Protein AF-A0A914F8R5-F1 (afdb_monomer_lite)

Secondary structure (DSSP, 8-state):
--TT----TT--------BPTT-S---TTEEEEE-TTT--EEEEETTS-B--EEEEE--S-SSS---PPTT-EEEGGGTEEEEE--TT--BSSHHHHHHHHHHTT-EE----SHHHHHHHHHT-

Radius of gyration: 14.44 Å; chains: 1; bounding box: 35×32×39 Å

Structure (mmCIF, N/CA/C/O backbone):
data_AF-A0A914F8R5-F1
#
_entry.id   AF-A0A914F8R5-F1
#
loop_
_atom_site.group_PDB
_atom_site.id
_atom_site.type_symbol
_atom_site.label_atom_id
_atom_site.label_alt_id
_atom_site.label_comp_id
_atom_site.label_asym_id
_atom_site.label_entity_id
_atom_site.label_seq_id
_atom_site.pdbx_PDB_ins_code
_atom_site.Cartn_x
_atom_site.Cartn_y
_atom_site.Cartn_z
_atom_site.occupancy
_atom_site.B_iso_or_equiv
_atom_site.auth_seq_id
_atom_site.auth_comp_id
_atom_site.auth_asym_id
_atom_site.auth_atom_id
_atom_site.pdbx_PDB_model_num
ATOM 1 N N . MET A 1 1 ? 3.193 7.727 17.715 1.00 41.53 1 MET A N 1
ATOM 2 C CA . MET A 1 1 ? 2.780 8.506 16.529 1.00 41.53 1 MET A CA 1
ATOM 3 C C . MET A 1 1 ? 1.704 9.479 16.978 1.00 41.53 1 MET A C 1
ATOM 5 O O . MET A 1 1 ? 0.762 9.046 17.631 1.00 41.53 1 MET A O 1
ATOM 9 N N . THR A 1 2 ? 1.901 10.780 16.770 1.00 37.56 2 THR A N 1
ATOM 10 C CA . THR A 1 2 ? 0.907 11.818 17.085 1.00 37.56 2 THR A CA 1
ATOM 11 C C . THR A 1 2 ? -0.342 11.635 16.217 1.00 37.56 2 THR A C 1
ATOM 13 O O . THR A 1 2 ? -0.202 11.276 15.046 1.00 37.56 2 THR A O 1
ATOM 16 N N . PRO A 1 3 ? -1.553 11.892 16.74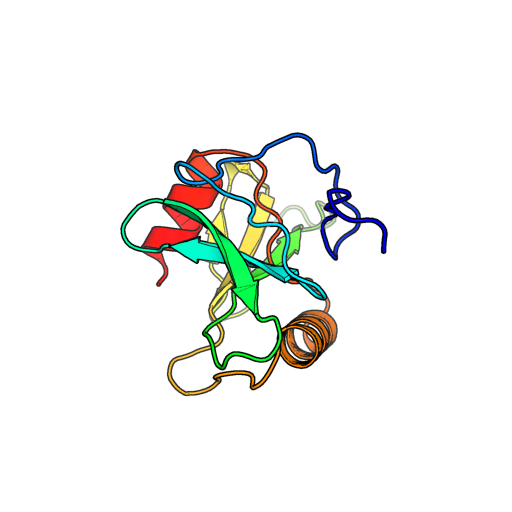2 1.00 47.62 3 PRO A N 1
ATOM 17 C CA . PRO A 1 3 ? -2.760 11.944 15.923 1.00 47.62 3 PRO A CA 1
ATOM 18 C C . PRO A 1 3 ? -2.569 12.921 14.754 1.00 47.62 3 PRO A C 1
ATOM 20 O O . PRO A 1 3 ? -2.188 14.068 14.976 1.00 47.62 3 PRO A O 1
ATOM 23 N N . GLY A 1 4 ? -2.806 12.467 13.521 1.00 64.75 4 GLY A N 1
ATOM 24 C CA . GLY A 1 4 ? -2.800 13.318 12.324 1.00 64.75 4 GLY A CA 1
ATOM 25 C C . GLY A 1 4 ? -1.507 13.368 11.498 1.00 64.75 4 GLY A C 1
ATOM 26 O O . GLY A 1 4 ? -1.529 13.989 10.440 1.00 64.75 4 GLY A O 1
ATOM 27 N N . ASN A 1 5 ? -0.420 12.699 11.904 1.00 81.75 5 ASN A N 1
ATOM 28 C CA . ASN A 1 5 ? 0.796 12.589 11.082 1.00 81.75 5 ASN A CA 1
ATOM 29 C C . ASN A 1 5 ? 0.822 11.253 10.325 1.00 81.75 5 ASN A C 1
ATOM 31 O O . ASN A 1 5 ? 1.175 10.224 10.900 1.00 81.75 5 ASN A O 1
ATOM 35 N N . TRP A 1 6 ? 0.436 11.288 9.050 1.00 87.50 6 TRP A N 1
ATOM 36 C CA . TRP A 1 6 ? 0.465 10.150 8.128 1.00 87.50 6 TRP A CA 1
ATOM 37 C C . TRP A 1 6 ? 1.772 10.124 7.327 1.00 87.50 6 TRP A C 1
ATOM 39 O O . TRP A 1 6 ? 2.317 11.176 6.995 1.00 87.50 6 TRP A O 1
ATOM 49 N N . SER A 1 7 ? 2.264 8.925 7.020 1.00 92.69 7 SER A N 1
ATOM 50 C CA . SER A 1 7 ? 3.467 8.700 6.215 1.00 92.69 7 SER A CA 1
ATOM 51 C C . SER A 1 7 ? 3.359 7.381 5.458 1.00 92.69 7 SER A C 1
ATOM 53 O O . SER A 1 7 ? 2.743 6.436 5.959 1.00 92.69 7 SER A O 1
ATOM 55 N N . TRP A 1 8 ? 3.994 7.304 4.292 1.00 94.31 8 TRP A N 1
ATOM 56 C CA . TRP A 1 8 ? 4.141 6.062 3.539 1.00 94.31 8 TRP A CA 1
ATOM 57 C C . TRP A 1 8 ? 5.240 5.163 4.118 1.00 94.31 8 TRP A C 1
ATOM 59 O O . TRP A 1 8 ? 6.150 5.642 4.796 1.00 94.31 8 TRP A O 1
ATOM 69 N N . THR A 1 9 ? 5.143 3.853 3.883 1.00 92.69 9 THR A N 1
ATOM 70 C CA . THR A 1 9 ? 6.108 2.849 4.377 1.00 92.69 9 THR A CA 1
ATOM 71 C C . THR A 1 9 ? 7.425 2.853 3.621 1.00 92.69 9 THR A C 1
ATOM 73 O O . THR A 1 9 ? 8.466 2.552 4.200 1.00 92.69 9 THR A O 1
ATOM 76 N N . ASP A 1 10 ? 7.383 3.241 2.354 1.00 90.81 10 ASP A N 1
ATOM 77 C CA . ASP A 1 10 ? 8.535 3.381 1.466 1.00 90.81 10 ASP A CA 1
ATOM 78 C C . ASP A 1 10 ? 9.306 4.702 1.664 1.00 90.81 10 ASP A C 1
ATOM 80 O O . ASP A 1 10 ? 10.331 4.933 1.024 1.00 90.81 10 ASP A O 1
ATOM 84 N N . ASN A 1 11 ? 8.850 5.557 2.588 1.00 91.81 11 ASN A N 1
ATOM 85 C CA . ASN A 1 11 ? 9.373 6.899 2.865 1.00 91.81 11 ASN A CA 1
ATOM 86 C C . ASN A 1 11 ? 9.215 7.913 1.719 1.00 91.81 11 ASN A C 1
ATOM 88 O O . ASN A 1 11 ? 9.860 8.967 1.747 1.00 91.81 11 ASN A O 1
ATOM 92 N N . THR A 1 12 ? 8.353 7.643 0.740 1.00 91.88 12 THR A N 1
ATOM 93 C CA . THR A 1 12 ? 7.945 8.657 -0.238 1.00 91.88 12 THR A CA 1
ATOM 94 C C . THR A 1 12 ? 7.177 9.795 0.438 1.00 91.88 12 THR A C 1
ATOM 96 O O . THR A 1 12 ? 6.684 9.694 1.569 1.00 91.88 12 THR A O 1
ATOM 99 N N . THR A 1 13 ? 7.112 10.939 -0.240 1.00 92.12 13 THR A N 1
ATOM 100 C CA . THR A 1 13 ? 6.455 12.136 0.283 1.00 92.12 13 THR A CA 1
ATOM 101 C C . THR A 1 13 ? 4.955 11.915 0.460 1.00 92.12 13 THR A C 1
ATOM 103 O O . THR A 1 13 ? 4.281 11.388 -0.414 1.00 92.12 13 THR A O 1
ATOM 106 N N . PHE A 1 14 ? 4.413 12.348 1.600 1.00 91.38 14 PHE A N 1
ATOM 107 C CA . PHE A 1 14 ? 2.973 12.316 1.868 1.00 91.38 14 PHE A CA 1
ATOM 108 C C . PHE A 1 14 ? 2.320 13.652 1.466 1.00 91.38 14 PHE A C 1
ATOM 110 O O . PHE A 1 14 ? 1.909 14.451 2.314 1.00 91.38 14 PHE A O 1
ATOM 117 N N . ASP A 1 15 ? 2.292 13.953 0.170 1.00 90.62 15 ASP A N 1
ATOM 118 C CA . ASP A 1 15 ? 1.772 15.207 -0.395 1.00 90.62 15 ASP A CA 1
ATOM 119 C C . ASP A 1 15 ? 0.407 15.034 -1.083 1.00 90.62 15 ASP A C 1
ATOM 121 O O . ASP A 1 15 ? -0.481 15.880 -0.903 1.00 90.62 15 ASP A O 1
ATOM 125 N N . PHE A 1 16 ? 0.195 13.910 -1.766 1.00 91.88 16 PHE A N 1
ATOM 126 C CA . P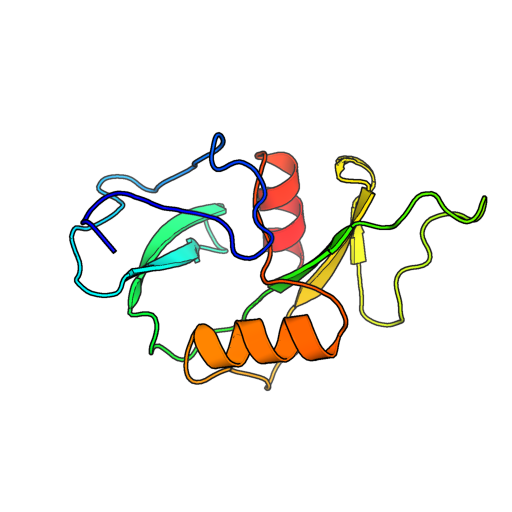HE A 1 16 ? -1.102 13.497 -2.290 1.00 91.88 16 PHE A CA 1
ATOM 127 C C . PHE A 1 16 ? -1.953 12.790 -1.224 1.00 91.88 16 PHE A C 1
ATOM 129 O O . PHE A 1 16 ? -1.467 11.998 -0.419 1.00 91.88 16 PHE A O 1
ATOM 136 N N . LYS A 1 17 ? -3.252 13.106 -1.194 1.00 89.94 17 LYS A N 1
ATOM 137 C CA . LYS A 1 17 ? -4.227 12.500 -0.278 1.00 89.94 17 LYS A CA 1
ATOM 138 C C . LYS A 1 17 ? -5.636 12.633 -0.835 1.00 89.94 17 LYS A C 1
ATOM 140 O O . LYS A 1 17 ? -6.077 13.746 -1.113 1.00 89.94 17 LYS A O 1
ATOM 145 N N . ASP A 1 18 ? -6.345 11.514 -0.921 1.00 91.25 18 ASP A N 1
ATOM 146 C CA . ASP A 1 18 ? -7.716 11.459 -1.438 1.00 91.25 18 ASP A CA 1
ATOM 147 C C . ASP A 1 18 ? -8.663 10.798 -0.425 1.00 91.25 18 ASP A C 1
ATOM 149 O O . ASP A 1 18 ? -9.253 9.741 -0.648 1.00 91.25 18 ASP A O 1
ATOM 153 N N . TRP A 1 19 ? -8.736 11.394 0.769 1.00 91.88 19 TRP A N 1
ATOM 154 C CA . TRP A 1 19 ? -9.598 10.921 1.852 1.00 91.88 19 TRP A CA 1
ATOM 155 C C . TRP A 1 19 ? -11.081 11.033 1.482 1.00 91.88 19 TRP A C 1
ATOM 157 O O . TRP A 1 19 ? -11.532 12.045 0.949 1.00 91.88 19 TRP A O 1
ATOM 167 N N . SER A 1 20 ? -11.861 10.019 1.853 1.00 91.94 20 SER A N 1
ATOM 168 C CA . SER A 1 20 ? -13.321 10.075 1.801 1.00 91.94 20 SER A CA 1
ATOM 169 C C . SER A 1 20 ? -13.863 11.189 2.705 1.00 91.94 20 SER A C 1
ATOM 171 O O . SER A 1 20 ? -13.209 11.656 3.641 1.00 91.94 20 SER A O 1
ATOM 173 N N . THR A 1 21 ? -15.114 11.585 2.467 1.00 91.81 21 THR A N 1
ATOM 174 C CA . THR A 1 21 ? -15.817 12.540 3.332 1.00 91.81 21 THR A CA 1
ATOM 175 C C . THR A 1 21 ? -15.746 12.083 4.795 1.00 91.81 21 THR A C 1
ATOM 177 O O . THR A 1 21 ? -16.079 10.940 5.108 1.00 91.81 21 THR A O 1
ATOM 180 N N . SER A 1 22 ? -15.318 12.990 5.682 1.00 89.31 22 SER A N 1
ATOM 181 C CA . SER A 1 22 ? -15.146 12.754 7.128 1.00 89.31 22 SER A CA 1
ATOM 182 C C . SER A 1 22 ? -14.019 11.784 7.530 1.00 89.31 22 SER A C 1
ATOM 184 O O . SER A 1 22 ? -14.014 11.296 8.662 1.00 89.31 22 SER A O 1
ATOM 186 N N . GLU A 1 23 ? -13.049 11.537 6.647 1.00 89.94 23 GLU A N 1
ATOM 187 C CA . GLU A 1 23 ? -11.800 10.820 6.935 1.00 89.94 23 GLU A CA 1
ATOM 188 C C . GLU A 1 23 ? -10.586 11.782 6.911 1.00 89.94 23 GLU A C 1
ATOM 190 O O . GLU A 1 23 ? -10.663 12.854 6.306 1.00 89.94 23 GLU A O 1
ATOM 195 N N . PRO A 1 24 ? -9.455 11.432 7.553 1.00 88.25 24 PRO A N 1
ATOM 196 C CA . PRO A 1 24 ? -9.278 10.295 8.453 1.00 88.25 24 PRO A CA 1
ATOM 197 C C . PRO A 1 24 ? -9.977 10.520 9.803 1.00 88.25 24 PRO A C 1
ATOM 199 O O . PRO A 1 24 ? -9.991 11.628 10.342 1.00 88.25 24 PRO A O 1
ATOM 202 N N . LYS A 1 25 ? -10.519 9.454 10.395 1.00 85.38 25 LYS A N 1
ATOM 203 C CA . LYS A 1 25 ? -10.996 9.475 11.783 1.00 85.38 25 LYS A CA 1
ATOM 204 C C . LYS A 1 25 ? -9.818 9.516 12.756 1.00 85.38 25 LYS A C 1
ATOM 206 O O . LYS A 1 25 ? -8.741 8.984 12.496 1.00 85.38 25 LYS A O 1
ATOM 211 N N . ASN A 1 26 ? -10.045 10.103 13.928 1.00 78.00 26 ASN A N 1
ATOM 212 C CA . ASN A 1 26 ? -9.063 10.123 15.009 1.00 78.00 26 ASN A CA 1
ATOM 213 C C . ASN A 1 26 ? -9.093 8.799 15.797 1.00 78.00 26 ASN A C 1
ATOM 215 O O . ASN A 1 26 ? -9.606 8.753 16.916 1.00 78.00 26 ASN A O 1
ATOM 219 N N . LEU A 1 27 ? -8.612 7.708 15.189 1.00 72.31 27 LEU A N 1
ATOM 220 C CA . LEU A 1 27 ? -8.477 6.410 15.860 1.00 72.31 27 LEU A CA 1
ATOM 221 C C . LEU A 1 27 ? -7.032 6.215 16.337 1.00 72.31 27 LEU A C 1
ATOM 223 O O . LEU A 1 27 ? -6.071 6.540 15.632 1.00 72.31 27 LEU A O 1
ATOM 227 N N . SER A 1 28 ? -6.867 5.632 17.523 1.00 73.31 28 SER A N 1
ATOM 228 C CA . SER A 1 28 ? -5.564 5.152 17.987 1.00 73.31 28 SER A CA 1
ATOM 229 C C . SER A 1 28 ? -5.098 3.991 17.104 1.00 73.31 28 SER A C 1
ATOM 231 O O . SER A 1 28 ? -5.841 3.026 16.955 1.00 73.31 28 SER A O 1
ATOM 233 N N . MET A 1 29 ? -3.871 4.063 16.573 1.00 77.62 29 MET A N 1
ATOM 234 C CA . MET A 1 29 ? -3.284 3.038 15.687 1.00 77.62 29 MET A CA 1
ATOM 235 C C . MET A 1 29 ? -4.085 2.830 14.390 1.00 77.62 29 MET A C 1
ATOM 237 O O . MET A 1 29 ? -4.560 1.735 14.097 1.00 77.62 29 MET A O 1
ATOM 241 N N . SER A 1 30 ? -4.239 3.911 13.623 1.00 86.44 30 SER A N 1
ATOM 242 C CA . SER A 1 30 ? -4.907 3.884 12.318 1.00 86.44 30 SER A CA 1
ATOM 243 C C . SER A 1 30 ? -3.940 3.561 11.182 1.00 86.44 30 SER A C 1
ATOM 245 O O . SER A 1 30 ? -2.826 4.078 11.152 1.00 86.44 30 SER A O 1
ATOM 247 N N . CYS A 1 31 ? -4.419 2.791 10.210 1.00 90.94 31 CYS A N 1
ATOM 248 C CA . CYS A 1 31 ? -3.792 2.569 8.911 1.00 90.94 31 CYS A CA 1
ATOM 249 C C . CYS A 1 31 ? -4.702 3.127 7.812 1.00 90.94 31 CYS A C 1
ATOM 251 O O . CYS A 1 31 ? -5.910 3.253 8.015 1.00 90.94 31 CYS A O 1
ATOM 253 N N . ALA A 1 32 ? -4.145 3.467 6.652 1.00 92.06 32 ALA A N 1
ATOM 254 C CA . ALA A 1 32 ? -4.938 3.902 5.508 1.00 92.06 32 ALA A CA 1
ATOM 255 C C . ALA A 1 32 ? -5.372 2.681 4.688 1.00 92.06 32 ALA A C 1
ATOM 257 O O . ALA A 1 32 ? -4.614 1.724 4.534 1.00 92.06 32 ALA A O 1
ATOM 258 N N . ALA A 1 33 ? -6.596 2.708 4.174 1.00 91.12 33 ALA A N 1
ATOM 259 C CA . ALA A 1 33 ? -7.090 1.725 3.222 1.00 91.12 33 ALA A CA 1
ATOM 260 C C . ALA A 1 33 ? -7.843 2.431 2.095 1.00 91.12 33 ALA A C 1
ATOM 262 O O . ALA A 1 33 ? -8.587 3.380 2.345 1.00 91.12 33 ALA A O 1
ATOM 263 N N . VAL A 1 34 ? -7.681 1.933 0.873 1.00 90.06 34 VAL A N 1
ATOM 264 C CA . VAL A 1 34 ? -8.443 2.388 -0.291 1.00 90.06 34 VAL A CA 1
ATOM 265 C C . VAL A 1 34 ? -9.732 1.589 -0.402 1.00 90.06 34 VAL A C 1
ATOM 267 O O . VAL A 1 34 ? -9.742 0.363 -0.272 1.00 90.06 34 VAL A O 1
ATOM 270 N N . THR A 1 35 ? -10.834 2.283 -0.660 1.00 85.25 35 THR A N 1
ATOM 271 C CA . THR A 1 35 ? -12.105 1.645 -0.998 1.00 85.25 35 THR A CA 1
ATOM 272 C C . THR A 1 35 ? -12.129 1.358 -2.494 1.00 85.25 35 THR A C 1
ATOM 274 O O . THR A 1 35 ? -12.276 2.282 -3.285 1.00 85.25 35 THR A O 1
ATOM 277 N N . ILE A 1 36 ? -12.037 0.084 -2.886 1.00 78.38 36 ILE A N 1
ATOM 278 C CA . ILE A 1 36 ? -11.957 -0.350 -4.300 1.00 78.38 36 ILE A CA 1
ATOM 279 C C . ILE A 1 36 ? -13.099 0.226 -5.157 1.00 78.38 36 ILE A C 1
ATOM 281 O O . ILE A 1 36 ? -12.899 0.606 -6.303 1.00 78.38 36 ILE A O 1
ATOM 285 N N . GLN A 1 37 ? -14.299 0.350 -4.583 1.00 80.50 37 GLN A N 1
ATOM 286 C CA . GLN A 1 37 ? -15.487 0.853 -5.283 1.00 80.50 37 GLN A CA 1
ATOM 287 C C . GLN A 1 37 ? -15.402 2.340 -5.651 1.00 80.50 37 GLN A C 1
ATOM 289 O O . GLN A 1 37 ? -16.067 2.771 -6.589 1.00 80.50 37 GLN A O 1
ATOM 294 N N . THR A 1 38 ? -14.642 3.134 -4.892 1.00 84.31 38 THR A N 1
ATOM 295 C CA . THR A 1 38 ? -14.649 4.601 -5.006 1.00 84.31 38 THR A CA 1
ATOM 296 C C . THR A 1 38 ? -13.268 5.219 -5.198 1.00 84.31 38 THR A C 1
ATOM 298 O O . THR A 1 38 ? -13.193 6.403 -5.494 1.00 84.31 38 THR A O 1
ATOM 301 N N . GLY A 1 39 ? -12.178 4.484 -4.974 1.00 86.00 39 GLY A N 1
ATOM 302 C CA . GLY A 1 39 ? -10.803 5.002 -4.987 1.00 86.00 39 GLY A CA 1
ATOM 303 C C . GLY A 1 39 ? -10.416 5.845 -3.761 1.00 86.00 39 GLY A C 1
ATOM 304 O O . GLY A 1 39 ? -9.233 6.003 -3.477 1.00 86.00 39 GLY A O 1
ATOM 305 N N . TYR A 1 40 ? -11.394 6.333 -2.991 1.00 90.56 40 TYR A N 1
ATOM 306 C CA . TYR A 1 40 ? -11.146 7.125 -1.783 1.00 90.56 40 TYR A CA 1
ATOM 307 C C . TYR A 1 40 ? -10.514 6.346 -0.629 1.00 90.56 40 TYR A C 1
ATOM 309 O O . TYR A 1 40 ? -10.788 5.160 -0.404 1.00 90.56 40 TYR A O 1
ATOM 317 N N . TRP A 1 41 ? -9.721 7.065 0.161 1.00 92.06 41 TRP A N 1
ATOM 318 C CA . TRP A 1 41 ? -9.017 6.544 1.323 1.00 92.06 41 TRP A CA 1
ATOM 319 C C . TRP A 1 41 ? -9.869 6.684 2.581 1.00 92.06 41 TRP A C 1
ATOM 321 O O . TRP A 1 41 ? -10.600 7.659 2.764 1.00 92.06 41 TRP A O 1
ATOM 331 N N . ALA A 1 42 ? -9.732 5.734 3.494 1.00 91.56 42 ALA A N 1
ATOM 332 C CA . ALA A 1 42 ? -10.321 5.800 4.820 1.00 91.56 42 ALA A CA 1
ATOM 333 C C . ALA A 1 42 ? -9.323 5.320 5.870 1.00 91.56 42 ALA A C 1
ATOM 335 O O . ALA A 1 42 ? -8.509 4.426 5.620 1.00 91.56 42 ALA A O 1
ATOM 336 N N . SER A 1 43 ? -9.403 5.905 7.063 1.00 91.19 43 SER A N 1
ATOM 337 C CA . SER A 1 43 ? -8.724 5.343 8.223 1.00 91.19 43 SER A CA 1
ATOM 338 C C . SER A 1 43 ? -9.376 4.009 8.591 1.00 91.19 43 SER A C 1
ATOM 340 O O . SER A 1 43 ? -10.600 3.861 8.634 1.00 91.19 43 SER A O 1
ATOM 342 N N . SER A 1 44 ? -8.548 3.006 8.838 1.00 89.75 44 SER A N 1
ATOM 343 C CA . SER A 1 44 ? -8.964 1.668 9.224 1.00 89.75 44 SER A CA 1
ATOM 344 C C . SER A 1 44 ? -8.140 1.196 10.408 1.00 89.75 44 SER A C 1
ATOM 346 O O . SER A 1 44 ? -6.977 1.550 10.572 1.00 89.75 44 SER A O 1
ATOM 348 N N . ASP A 1 45 ? -8.751 0.323 11.198 1.00 89.62 45 ASP A N 1
ATOM 349 C CA . ASP A 1 45 ? -8.038 -0.508 12.155 1.00 89.62 45 ASP A CA 1
ATOM 350 C C . ASP A 1 45 ? -6.971 -1.341 11.420 1.00 89.62 45 ASP A C 1
ATOM 352 O O . ASP A 1 45 ? -7.293 -2.069 10.470 1.00 89.62 45 ASP A O 1
ATOM 356 N N . CYS A 1 46 ? -5.713 -1.184 11.839 1.00 90.38 46 CYS A N 1
ATOM 357 C CA . CYS A 1 46 ? -4.546 -1.869 11.287 1.00 90.38 46 CYS A CA 1
ATOM 358 C C . CYS A 1 46 ? -4.571 -3.388 11.497 1.00 90.38 46 CYS A C 1
ATOM 360 O O . CYS A 1 46 ? -3.834 -4.090 10.810 1.00 90.38 46 CYS A O 1
ATOM 362 N N . PHE A 1 47 ? -5.377 -3.902 12.431 1.00 90.38 47 PHE A N 1
ATOM 363 C CA . PHE A 1 47 ? -5.469 -5.327 12.774 1.00 90.38 47 PHE A CA 1
ATOM 364 C C . PHE A 1 47 ? -6.634 -6.042 12.080 1.00 90.38 47 PHE A C 1
ATOM 366 O O . PHE A 1 47 ? -7.005 -7.155 12.447 1.00 90.38 47 PHE A O 1
ATOM 373 N N . LYS A 1 48 ? -7.254 -5.392 11.090 1.00 87.38 48 LYS A N 1
ATOM 374 C CA . LYS A 1 48 ? -8.289 -6.021 10.273 1.00 87.38 48 LYS A CA 1
ATOM 375 C C . LYS A 1 48 ? -7.673 -6.808 9.132 1.00 87.38 48 LYS A C 1
ATOM 377 O O . LYS A 1 48 ? -6.906 -6.265 8.344 1.00 87.38 48 LYS A O 1
ATOM 382 N N . THR A 1 49 ? -8.1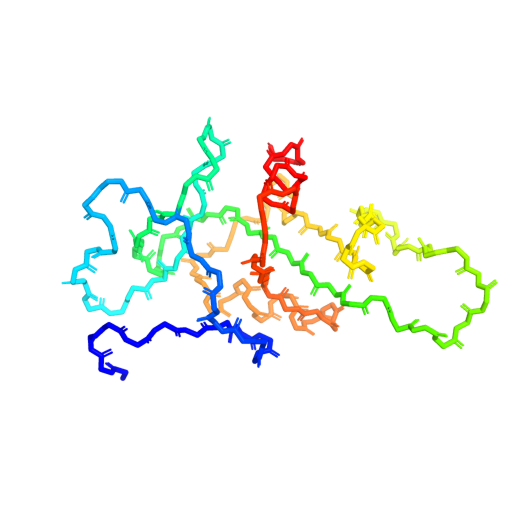49 -8.038 8.981 1.00 88.25 49 THR A N 1
ATOM 383 C CA . THR A 1 49 ? -7.852 -8.892 7.837 1.00 88.25 49 THR A CA 1
ATOM 384 C C . THR A 1 49 ? -8.333 -8.253 6.531 1.00 88.25 49 THR A C 1
ATOM 386 O O . THR A 1 49 ? -9.529 -7.988 6.371 1.00 88.25 49 THR A O 1
ATOM 389 N N . LYS A 1 50 ? -7.405 -7.977 5.607 1.00 85.81 50 LYS A N 1
ATOM 390 C CA . LYS A 1 50 ? -7.660 -7.301 4.321 1.00 85.81 50 LYS A CA 1
ATOM 391 C C . LYS A 1 50 ? -6.719 -7.814 3.220 1.00 85.81 50 LYS A C 1
ATOM 393 O O . LYS A 1 50 ? -5.659 -8.350 3.546 1.00 85.81 50 LYS A O 1
ATOM 398 N N . PRO A 1 51 ? -7.087 -7.657 1.934 1.00 87.44 51 PRO A N 1
ATOM 399 C CA . PRO A 1 51 ? -6.113 -7.691 0.850 1.00 87.44 51 PRO A CA 1
ATOM 400 C C . PRO A 1 51 ? -5.220 -6.444 0.906 1.00 87.44 51 PRO A C 1
ATOM 402 O O . PRO A 1 51 ? -5.650 -5.383 1.368 1.00 87.44 51 PRO A O 1
ATOM 405 N N . TYR A 1 52 ? -3.995 -6.579 0.412 1.00 89.94 52 TYR A N 1
ATOM 406 C CA . TYR A 1 52 ? -3.008 -5.508 0.339 1.00 89.94 52 TYR A CA 1
ATOM 407 C C . TYR A 1 52 ? -2.342 -5.491 -1.037 1.00 89.94 52 TYR A C 1
ATOM 409 O O . TYR A 1 52 ? -2.355 -6.486 -1.762 1.00 89.94 52 TYR A O 1
ATOM 417 N N . VAL A 1 53 ? -1.765 -4.348 -1.395 1.00 91.69 53 VAL A N 1
ATOM 418 C CA . VAL A 1 53 ? -1.037 -4.158 -2.652 1.00 91.69 53 VAL A CA 1
ATOM 419 C C . VAL A 1 53 ? 0.404 -3.818 -2.310 1.00 91.69 53 VAL A C 1
ATOM 421 O O . VAL A 1 53 ? 0.637 -2.921 -1.498 1.00 91.69 53 VAL A O 1
ATOM 424 N N . CYS A 1 54 ? 1.347 -4.540 -2.907 1.00 92.69 54 CYS A N 1
ATOM 425 C CA . CYS A 1 54 ? 2.765 -4.217 -2.835 1.00 92.69 54 CYS A CA 1
ATOM 426 C C . CYS A 1 54 ? 3.195 -3.448 -4.086 1.00 92.69 54 CYS A C 1
ATOM 428 O O . CYS A 1 54 ? 2.699 -3.720 -5.181 1.00 92.69 54 CYS A O 1
ATOM 430 N N . GLU A 1 55 ? 4.146 -2.539 -3.919 1.00 93.62 55 GLU A N 1
ATOM 431 C CA . GLU A 1 55 ? 4.747 -1.716 -4.959 1.00 93.62 55 GLU A CA 1
ATOM 432 C C . GLU A 1 55 ? 6.274 -1.787 -4.884 1.00 93.62 55 GLU A C 1
ATOM 434 O O . GLU A 1 55 ? 6.880 -1.722 -3.809 1.00 93.62 55 GLU A O 1
ATOM 439 N N . ILE A 1 56 ? 6.906 -1.896 -6.048 1.00 91.62 56 ILE A N 1
ATOM 440 C CA . ILE A 1 56 ? 8.347 -1.727 -6.209 1.00 91.62 56 ILE A CA 1
ATOM 441 C C . ILE A 1 56 ? 8.618 -0.784 -7.381 1.00 91.62 56 ILE A C 1
ATOM 443 O O . ILE A 1 56 ? 8.177 -1.037 -8.506 1.00 91.62 56 ILE A O 1
ATOM 447 N N . SER A 1 57 ? 9.376 0.286 -7.135 1.00 86.31 57 SER A N 1
ATOM 448 C CA . SER A 1 57 ? 9.855 1.159 -8.207 1.00 86.31 57 SER A CA 1
ATOM 449 C C . SER A 1 57 ? 10.787 0.372 -9.127 1.00 86.31 57 SER A C 1
ATOM 451 O O . SER A 1 57 ? 11.782 -0.209 -8.678 1.00 86.31 57 SER A O 1
ATOM 453 N N . ALA A 1 58 ? 10.498 0.349 -10.426 1.00 72.44 58 ALA A N 1
ATOM 454 C CA . ALA A 1 58 ? 11.384 -0.284 -11.388 1.00 72.44 58 ALA A CA 1
ATOM 455 C C . ALA A 1 58 ? 12.652 0.572 -11.501 1.00 72.44 58 ALA A C 1
ATOM 457 O O . ALA A 1 58 ? 12.621 1.693 -12.008 1.00 72.44 58 ALA A O 1
ATOM 458 N N . THR A 1 59 ? 13.793 0.080 -11.006 1.00 62.09 59 THR A N 1
ATOM 459 C CA . THR A 1 59 ? 15.040 0.837 -11.179 1.00 62.09 59 THR A CA 1
ATOM 460 C C . THR A 1 59 ? 15.360 0.970 -12.674 1.00 62.09 59 THR A C 1
ATOM 462 O O . THR A 1 59 ? 15.282 -0.027 -13.396 1.00 62.09 59 THR A O 1
ATOM 465 N N . PRO A 1 60 ? 15.814 2.141 -13.151 1.00 54.56 60 PRO A N 1
ATOM 466 C CA . PRO A 1 60 ? 16.176 2.364 -14.555 1.00 54.56 60 PRO A CA 1
ATOM 467 C C . PRO A 1 60 ? 17.478 1.649 -14.979 1.00 54.56 60 PRO A C 1
ATOM 469 O O . PRO A 1 60 ? 18.107 2.023 -15.966 1.00 54.56 60 PRO A O 1
ATOM 472 N N . SER A 1 61 ? 17.934 0.639 -14.231 1.00 50.94 61 SER A N 1
ATOM 473 C CA . SER A 1 61 ? 19.276 0.066 -14.373 1.00 50.94 61 SER A CA 1
ATOM 474 C C . SER A 1 61 ? 19.440 -0.956 -15.507 1.00 50.94 61 SER A C 1
ATOM 476 O O . SER A 1 61 ? 20.544 -1.463 -15.683 1.00 50.94 61 SER A O 1
ATOM 478 N N . TYR A 1 62 ? 18.423 -1.206 -16.340 1.00 40.78 62 TYR A N 1
ATOM 479 C CA . TYR A 1 62 ? 18.570 -1.979 -17.581 1.00 40.78 62 TYR A CA 1
ATOM 480 C C . TYR A 1 62 ? 17.660 -1.430 -18.698 1.00 40.78 62 TYR A C 1
ATOM 482 O O . TYR A 1 62 ? 16.507 -1.103 -18.427 1.00 40.78 62 TYR A O 1
ATOM 490 N N . PRO A 1 63 ? 18.128 -1.352 -19.963 1.00 46.56 63 PRO A N 1
ATOM 491 C CA . PRO A 1 63 ? 17.406 -0.737 -21.083 1.00 46.56 63 PRO A CA 1
ATOM 492 C C . PRO A 1 63 ? 16.334 -1.670 -21.668 1.00 46.56 63 PRO A C 1
ATOM 494 O O . PRO A 1 63 ? 16.176 -1.781 -22.883 1.00 46.56 63 PRO A O 1
ATOM 497 N N . VAL A 1 64 ? 15.626 -2.401 -20.815 1.00 49.91 64 VAL A N 1
ATOM 498 C CA . VAL A 1 64 ? 14.655 -3.404 -21.233 1.00 49.91 64 VAL A CA 1
ATOM 499 C C . VAL A 1 64 ? 13.360 -3.059 -20.531 1.00 49.91 64 VAL A C 1
ATOM 501 O O . VAL A 1 64 ? 13.300 -3.150 -19.310 1.00 49.91 64 VAL A O 1
ATOM 504 N N . TYR A 1 65 ? 12.380 -2.595 -21.314 1.00 53.41 65 TYR A N 1
ATOM 505 C CA . TYR A 1 65 ? 10.955 -2.495 -20.987 1.00 53.41 65 TYR A CA 1
ATOM 506 C C . TYR A 1 65 ? 10.608 -3.230 -19.697 1.00 53.41 65 TYR A C 1
ATOM 508 O O . TYR A 1 65 ? 10.841 -4.435 -19.634 1.00 53.41 65 TYR A O 1
ATOM 516 N N . ALA A 1 66 ? 10.108 -2.499 -18.699 1.00 58.22 66 ALA A N 1
ATOM 517 C CA . ALA A 1 66 ? 9.847 -2.974 -17.348 1.00 58.22 66 ALA A CA 1
ATOM 518 C C . ALA A 1 66 ? 9.134 -4.338 -17.329 1.00 58.22 66 ALA A C 1
ATOM 520 O O . ALA A 1 66 ? 7.909 -4.440 -17.325 1.00 58.22 66 ALA A O 1
ATOM 521 N N . ASN A 1 67 ? 9.926 -5.409 -17.326 1.00 70.44 67 ASN A N 1
ATOM 522 C CA . ASN A 1 67 ? 9.444 -6.764 -17.163 1.00 70.44 67 ASN A CA 1
ATOM 523 C C . ASN A 1 67 ? 9.317 -6.968 -15.664 1.00 70.44 67 ASN A C 1
ATOM 525 O O . ASN A 1 67 ? 10.246 -7.438 -15.004 1.00 70.44 67 ASN A O 1
ATOM 529 N N . CYS A 1 68 ? 8.177 -6.549 -15.122 1.00 82.56 68 CYS A N 1
ATOM 530 C CA . CYS A 1 68 ? 7.812 -6.924 -13.772 1.00 82.56 68 CYS A CA 1
ATOM 531 C C . CYS A 1 68 ? 7.844 -8.455 -13.648 1.00 82.56 68 CYS A C 1
ATOM 533 O O . CYS A 1 68 ? 7.556 -9.181 -14.606 1.00 82.56 68 CYS A O 1
ATOM 535 N N . SER A 1 69 ? 8.214 -8.952 -12.468 1.00 84.06 69 SER A N 1
ATOM 536 C CA . SER A 1 69 ? 8.189 -10.386 -12.175 1.00 84.06 69 SER A CA 1
ATOM 537 C C . SER A 1 69 ? 6.812 -10.982 -12.486 1.00 84.06 69 SER A C 1
ATOM 539 O O . SER A 1 69 ? 5.796 -10.293 -12.415 1.00 84.06 69 SER A O 1
ATOM 541 N N . ALA A 1 70 ? 6.747 -12.273 -12.816 1.00 84.00 70 ALA A N 1
ATOM 542 C CA . ALA A 1 70 ? 5.472 -12.927 -13.109 1.00 84.00 70 ALA A CA 1
ATOM 543 C C . ALA A 1 70 ? 4.443 -12.681 -11.985 1.00 84.00 70 ALA A C 1
ATOM 545 O O . ALA A 1 70 ? 4.745 -12.883 -10.809 1.00 84.00 70 ALA A O 1
ATOM 546 N N . GLY A 1 71 ? 3.239 -12.231 -12.355 1.00 84.94 71 GLY A N 1
ATOM 547 C CA . GLY A 1 71 ? 2.172 -11.862 -11.415 1.00 84.94 71 GLY A CA 1
ATOM 548 C C . GLY A 1 71 ? 2.154 -10.387 -10.996 1.00 84.94 71 GLY A C 1
ATOM 549 O O . GLY A 1 71 ? 1.170 -9.956 -10.405 1.00 84.94 71 GLY A O 1
ATOM 550 N N . TRP A 1 72 ? 3.182 -9.608 -11.334 1.00 88.81 72 TRP A N 1
ATOM 551 C CA . TRP A 1 72 ? 3.226 -8.166 -11.103 1.00 88.81 72 TRP A CA 1
ATOM 552 C C . TRP A 1 72 ? 2.779 -7.394 -12.347 1.00 88.81 72 TRP A C 1
ATOM 554 O O . TRP A 1 72 ? 3.078 -7.771 -13.481 1.00 88.81 72 TRP A O 1
ATOM 564 N N . MET A 1 73 ? 2.085 -6.285 -12.128 1.00 89.50 73 MET A N 1
ATOM 565 C CA . MET A 1 73 ? 1.551 -5.404 -13.159 1.00 89.50 73 MET A CA 1
ATOM 566 C C . MET A 1 73 ? 2.390 -4.132 -13.251 1.00 89.50 73 MET A C 1
ATOM 568 O O . MET A 1 73 ? 2.589 -3.454 -12.247 1.00 89.50 73 MET A O 1
ATOM 572 N N . TYR A 1 74 ? 2.860 -3.794 -14.451 1.00 89.69 74 TYR A N 1
ATOM 573 C CA . TYR A 1 74 ? 3.600 -2.556 -14.689 1.00 89.69 74 TYR A CA 1
ATOM 574 C C . TYR A 1 74 ? 2.651 -1.375 -14.904 1.00 89.69 74 TYR A C 1
ATOM 576 O O . TYR A 1 74 ? 1.731 -1.474 -15.721 1.00 89.69 74 TYR A O 1
ATOM 584 N N . PHE A 1 75 ? 2.916 -0.252 -14.237 1.00 90.38 75 PHE A N 1
ATOM 585 C CA . PHE A 1 75 ? 2.283 1.028 -14.536 1.00 9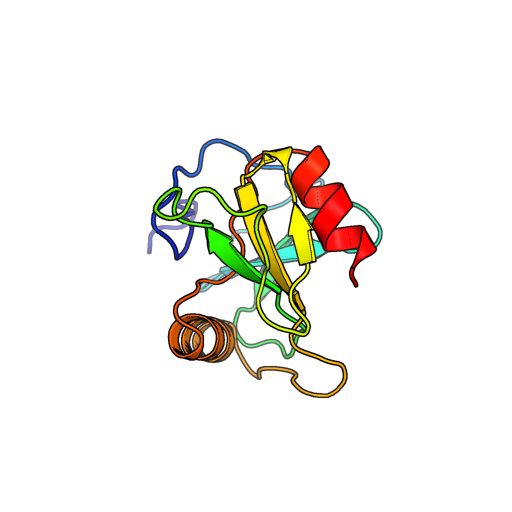0.38 75 PHE A CA 1
ATOM 586 C C . PHE A 1 75 ? 3.338 2.015 -15.039 1.00 90.38 75 PHE A C 1
ATOM 588 O O . PHE A 1 75 ? 4.214 2.457 -14.299 1.00 90.38 75 PHE A O 1
ATOM 595 N N . GLU A 1 76 ? 3.258 2.347 -16.327 1.00 88.31 76 GLU A N 1
ATOM 596 C CA . GLU A 1 76 ? 4.222 3.234 -16.983 1.00 88.31 76 GLU A CA 1
ATOM 597 C C . GLU A 1 76 ? 4.306 4.630 -16.337 1.00 88.31 76 GLU A C 1
ATOM 599 O O . GLU A 1 76 ? 5.427 5.053 -16.055 1.00 88.31 76 GLU A O 1
ATOM 604 N N . PRO A 1 77 ? 3.195 5.300 -15.961 1.00 90.25 77 PRO A N 1
ATOM 605 C CA . PRO A 1 77 ? 3.260 6.648 -15.393 1.00 90.25 77 PRO A CA 1
ATOM 606 C C . PRO A 1 77 ? 4.080 6.766 -14.103 1.00 90.25 77 PRO A C 1
ATOM 608 O O . PRO A 1 77 ? 4.721 7.792 -13.883 1.00 90.25 77 PRO A O 1
ATOM 611 N N . THR A 1 78 ? 4.095 5.732 -13.259 1.00 89.56 78 THR A N 1
ATOM 612 C CA . THR A 1 78 ? 4.885 5.707 -12.013 1.00 89.56 78 THR A CA 1
ATOM 613 C C . THR A 1 78 ? 6.221 4.994 -12.174 1.00 89.56 78 THR A C 1
ATOM 615 O O . THR A 1 78 ? 7.073 5.081 -11.296 1.00 89.56 78 THR A O 1
ATOM 618 N N . HIS A 1 79 ? 6.431 4.309 -13.303 1.00 88.56 79 HIS A N 1
ATOM 619 C CA . HIS A 1 79 ? 7.548 3.389 -13.504 1.00 88.56 79 HIS A CA 1
ATOM 620 C C . HIS A 1 79 ? 7.649 2.336 -12.385 1.00 88.56 79 HIS A C 1
ATOM 622 O O . HIS A 1 79 ? 8.744 1.894 -12.043 1.00 88.56 79 HIS A O 1
ATOM 628 N N . SER A 1 80 ? 6.515 1.902 -11.832 1.00 90.50 80 SER A N 1
ATOM 629 C CA . SER A 1 80 ? 6.458 0.926 -10.740 1.00 90.50 80 SER A CA 1
ATOM 630 C C . SER A 1 80 ? 5.764 -0.368 -11.165 1.00 90.50 80 SER A C 1
ATOM 632 O O . SER A 1 80 ? 4.957 -0.412 -12.100 1.00 90.50 80 SER A O 1
ATOM 634 N N . CYS A 1 81 ? 6.093 -1.447 -10.460 1.00 91.31 81 CYS A N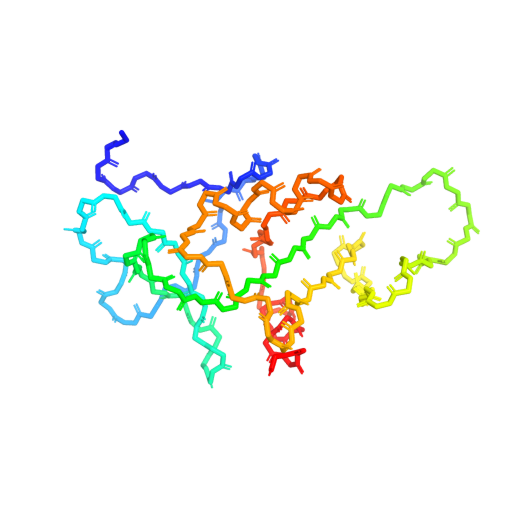 1
ATOM 635 C CA . CYS A 1 81 ? 5.411 -2.731 -10.538 1.00 91.31 81 CYS A CA 1
ATOM 636 C C . CYS A 1 81 ? 4.527 -2.917 -9.304 1.00 91.31 81 CYS A C 1
ATOM 638 O O . CYS A 1 81 ? 4.979 -2.683 -8.183 1.00 91.31 81 CYS A O 1
ATOM 640 N N . TYR A 1 82 ? 3.311 -3.423 -9.506 1.00 91.94 82 TYR A N 1
ATOM 641 C CA . TYR A 1 82 ? 2.310 -3.612 -8.458 1.00 91.94 82 TYR A CA 1
ATOM 642 C C . TYR A 1 82 ? 1.851 -5.065 -8.406 1.00 91.94 82 TYR A C 1
ATOM 644 O O . TYR A 1 82 ? 1.662 -5.695 -9.446 1.00 91.94 82 TYR A O 1
ATOM 652 N N . VAL A 1 83 ? 1.620 -5.601 -7.212 1.00 89.94 83 VAL A N 1
ATOM 653 C CA . VAL A 1 83 ? 0.976 -6.909 -7.048 1.00 89.94 83 VAL A CA 1
ATOM 654 C C . VAL A 1 83 ? -0.038 -6.862 -5.921 1.00 89.94 83 VAL A C 1
ATOM 656 O O . VAL A 1 83 ? 0.227 -6.349 -4.835 1.00 89.94 83 VAL A O 1
ATOM 659 N N . VAL A 1 84 ? -1.211 -7.423 -6.183 1.00 86.44 84 VAL A N 1
ATOM 660 C CA . VAL A 1 84 ? -2.222 -7.676 -5.162 1.00 86.44 84 VAL A CA 1
ATOM 661 C C . VAL A 1 84 ? -1.849 -8.964 -4.437 1.00 86.44 84 VAL A C 1
ATOM 663 O O . VAL A 1 84 ? -1.616 -9.988 -5.083 1.00 86.44 84 VAL A O 1
ATOM 666 N N . SER A 1 85 ? -1.840 -8.951 -3.104 1.00 73.50 85 SER A N 1
ATOM 667 C CA . SER A 1 85 ? -1.774 -10.178 -2.306 1.00 73.50 85 SER A CA 1
ATOM 668 C C . SER A 1 85 ? -2.902 -11.115 -2.758 1.00 73.50 85 SER A C 1
ATOM 670 O O . SER A 1 85 ? -4.075 -10.784 -2.577 1.00 73.50 85 SER A O 1
ATOM 672 N N . GLY A 1 86 ? -2.559 -12.228 -3.416 1.00 62.28 86 GLY A N 1
ATOM 673 C CA . GLY A 1 86 ? -3.515 -13.024 -4.192 1.00 62.28 86 GLY A CA 1
ATOM 674 C C . GLY A 1 86 ? -4.737 -13.499 -3.396 1.00 62.28 86 GLY A C 1
ATOM 675 O O . GLY A 1 86 ? -4.712 -13.556 -2.166 1.00 62.28 86 GLY A O 1
ATOM 676 N N . TYR A 1 87 ? -5.807 -13.886 -4.101 1.00 50.38 87 TYR A N 1
ATOM 677 C CA . TYR A 1 87 ? -7.018 -14.473 -3.514 1.00 50.38 87 TYR A CA 1
ATOM 678 C C . TYR A 1 87 ? -6.660 -15.625 -2.549 1.00 50.38 87 TYR A C 1
ATOM 680 O O . TYR A 1 87 ? -6.310 -16.721 -2.979 1.00 50.38 87 TYR A O 1
ATOM 688 N N . GLY A 1 88 ? -6.719 -15.364 -1.238 1.00 55.06 88 GLY A N 1
ATOM 689 C CA . GLY A 1 88 ? -6.381 -16.321 -0.173 1.00 55.06 88 GLY A CA 1
ATOM 690 C C . GLY A 1 88 ? -5.209 -15.917 0.731 1.00 55.06 88 GLY A C 1
ATOM 691 O O . GLY A 1 88 ? -5.120 -16.425 1.847 1.00 55.06 88 GLY A O 1
ATOM 692 N N . GLN A 1 89 ? -4.356 -14.972 0.321 1.00 64.12 89 GLN A N 1
ATOM 693 C CA . GLN A 1 89 ? -3.334 -14.362 1.182 1.00 64.12 89 GLN A CA 1
ATOM 694 C C . GLN A 1 89 ? -3.887 -13.091 1.822 1.00 64.12 89 GLN A C 1
ATOM 696 O O . GLN A 1 89 ? -3.537 -11.971 1.464 1.00 64.12 89 GLN A O 1
ATOM 701 N N . LEU A 1 90 ? -4.801 -13.284 2.770 1.00 71.38 90 LEU A N 1
ATOM 702 C CA . LEU A 1 90 ? -5.252 -12.207 3.636 1.00 71.38 90 LEU A CA 1
ATOM 703 C C . LEU A 1 90 ? -4.286 -12.098 4.816 1.00 71.38 90 LEU A C 1
ATOM 705 O O . LEU A 1 90 ? -4.060 -13.079 5.525 1.00 71.38 90 LEU A O 1
ATOM 709 N N . PHE A 1 91 ? -3.733 -10.912 5.042 1.00 80.25 91 PHE A N 1
ATOM 710 C CA . PHE A 1 91 ? -2.880 -10.667 6.204 1.00 80.25 91 PHE A CA 1
ATOM 711 C C . PHE A 1 91 ? -3.737 -10.247 7.387 1.00 80.25 91 PHE A C 1
ATOM 713 O O . PHE A 1 91 ? -4.685 -9.484 7.215 1.00 80.25 91 PHE A O 1
ATOM 720 N N . ASN A 1 92 ? -3.411 -10.730 8.588 1.00 81.44 92 ASN A N 1
ATOM 721 C CA . ASN A 1 92 ? -4.203 -10.440 9.787 1.00 81.44 92 ASN A CA 1
ATOM 722 C C . ASN A 1 92 ? -3.999 -9.009 10.282 1.00 81.44 92 ASN A C 1
ATOM 724 O O . ASN A 1 92 ? -4.792 -8.509 11.071 1.00 81.44 92 ASN A O 1
ATOM 728 N N . ASN A 1 93 ? -2.925 -8.353 9.850 1.00 89.00 93 ASN A N 1
ATOM 729 C CA . ASN A 1 93 ? -2.655 -6.966 10.169 1.00 89.00 93 ASN A CA 1
ATOM 730 C C . ASN A 1 93 ? -1.727 -6.323 9.134 1.00 89.00 93 ASN A C 1
ATOM 732 O O . ASN A 1 93 ? -0.994 -6.994 8.407 1.00 89.00 93 ASN A O 1
ATOM 736 N N . TRP A 1 94 ? -1.730 -4.996 9.130 1.00 92.12 94 TRP A N 1
ATOM 737 C CA . TRP A 1 94 ? -0.918 -4.159 8.255 1.00 92.12 94 TRP A CA 1
ATOM 738 C C . TRP A 1 94 ? 0.588 -4.434 8.382 1.00 92.12 94 TRP A C 1
ATOM 740 O O . TRP A 1 94 ? 1.295 -4.456 7.380 1.00 92.12 94 TRP A O 1
ATOM 750 N N . THR A 1 95 ? 1.085 -4.711 9.593 1.00 92.12 95 THR A N 1
ATOM 751 C CA . THR A 1 95 ? 2.514 -4.978 9.827 1.00 92.12 95 THR A CA 1
ATOM 752 C C . THR A 1 95 ? 2.967 -6.278 9.162 1.00 92.12 95 THR A C 1
ATOM 754 O O . THR A 1 95 ? 4.085 -6.362 8.660 1.00 92.12 95 THR A O 1
ATOM 757 N N . GLU A 1 96 ? 2.124 -7.312 9.161 1.00 92.00 96 GLU A N 1
ATOM 758 C CA . GLU A 1 96 ? 2.380 -8.559 8.433 1.00 92.00 96 GLU A CA 1
ATOM 759 C C . GLU A 1 96 ? 2.362 -8.348 6.920 1.00 92.00 96 GLU A C 1
ATOM 761 O O . GLU A 1 96 ? 3.221 -8.895 6.231 1.00 92.00 96 GLU A O 1
ATOM 766 N N . ALA A 1 97 ? 1.438 -7.525 6.421 1.00 92.06 97 ALA A N 1
ATOM 767 C CA . ALA A 1 97 ? 1.374 -7.187 5.004 1.00 92.06 97 ALA A CA 1
ATOM 768 C C . ALA A 1 97 ? 2.634 -6.439 4.534 1.00 92.06 97 ALA A C 1
ATOM 770 O O . ALA A 1 97 ? 3.233 -6.820 3.532 1.00 92.06 97 ALA A O 1
ATOM 771 N N . GLU A 1 98 ? 3.107 -5.448 5.297 1.00 93.88 98 GLU A N 1
ATOM 772 C CA . GLU A 1 98 ? 4.362 -4.745 4.994 1.00 93.88 98 GLU A CA 1
ATOM 773 C C . GLU A 1 98 ? 5.562 -5.698 5.026 1.00 93.88 98 GLU A C 1
ATOM 775 O O . GLU A 1 98 ? 6.384 -5.695 4.115 1.00 93.88 98 GLU A O 1
ATOM 780 N N . LYS A 1 99 ? 5.647 -6.590 6.022 1.00 93.25 99 LYS A N 1
ATOM 781 C CA . LYS A 1 99 ? 6.701 -7.621 6.063 1.00 93.25 99 LYS A CA 1
ATOM 782 C C . LYS A 1 99 ? 6.680 -8.528 4.835 1.00 93.25 99 LYS A C 1
ATOM 784 O O . LYS A 1 99 ? 7.742 -8.938 4.367 1.00 93.25 99 LYS A O 1
ATOM 789 N N . TYR A 1 100 ? 5.497 -8.857 4.326 1.00 91.19 100 TYR A N 1
ATOM 790 C CA . TYR A 1 100 ? 5.368 -9.626 3.098 1.00 91.19 100 TYR A CA 1
ATOM 791 C C . TYR A 1 100 ? 5.893 -8.844 1.889 1.00 91.19 100 TYR A C 1
ATOM 793 O O . TYR A 1 100 ? 6.727 -9.383 1.161 1.00 91.19 100 TYR A O 1
ATOM 801 N N . CYS A 1 101 ? 5.502 -7.580 1.714 1.00 92.00 101 CYS A N 1
ATOM 802 C CA . CYS A 1 101 ? 6.033 -6.751 0.631 1.00 92.00 101 CYS A CA 1
ATOM 803 C C . CYS A 1 101 ? 7.564 -6.619 0.729 1.00 92.00 101 CYS A C 1
ATOM 805 O O . CYS A 1 101 ? 8.272 -6.853 -0.255 1.00 92.00 101 CYS A O 1
ATOM 807 N N . LEU A 1 102 ? 8.098 -6.398 1.933 1.00 92.69 102 LEU A N 1
ATOM 808 C CA . LEU A 1 102 ? 9.542 -6.348 2.179 1.00 92.69 102 LEU A CA 1
ATOM 809 C C . LEU A 1 102 ? 10.250 -7.652 1.783 1.00 92.69 102 LEU A C 1
ATOM 811 O O . LEU A 1 102 ? 11.351 -7.612 1.238 1.00 92.69 102 LEU A O 1
ATOM 815 N N . SER A 1 103 ? 9.615 -8.815 1.983 1.00 91.06 103 SER A N 1
ATOM 816 C CA . SER A 1 103 ? 10.164 -10.110 1.542 1.00 91.06 103 SER A CA 1
ATOM 817 C C . SER A 1 103 ? 10.291 -10.239 0.017 1.00 91.06 103 SER A C 1
ATOM 819 O O . SER A 1 103 ? 11.071 -11.059 -0.461 1.00 91.06 103 SER A O 1
ATOM 821 N N . GLN A 1 104 ? 9.542 -9.428 -0.737 1.00 87.75 104 GLN A N 1
ATOM 822 C CA . GLN A 1 104 ? 9.602 -9.315 -2.197 1.00 87.75 104 GLN A CA 1
ATOM 823 C C . GLN A 1 104 ? 10.466 -8.128 -2.657 1.00 87.75 104 GLN A C 1
ATOM 825 O O . GLN A 1 104 ? 10.422 -7.755 -3.827 1.00 87.75 104 GLN A O 1
ATOM 830 N N . ASN A 1 105 ? 11.248 -7.529 -1.749 1.00 89.75 105 ASN A N 1
ATOM 831 C CA . ASN A 1 105 ? 12.052 -6.332 -2.003 1.00 89.75 105 ASN A CA 1
ATOM 832 C C . ASN A 1 105 ? 11.200 -5.123 -2.451 1.00 89.75 105 ASN A C 1
ATOM 834 O O . ASN A 1 105 ? 11.618 -4.326 -3.289 1.00 89.75 105 ASN A O 1
ATOM 838 N N . SER A 1 106 ? 9.993 -5.028 -1.895 1.00 92.00 106 SER A N 1
ATOM 839 C CA . SER A 1 106 ? 8.957 -4.039 -2.203 1.00 92.00 106 SER A CA 1
ATOM 840 C C . SER A 1 106 ? 8.393 -3.442 -0.907 1.00 92.00 106 SER A C 1
ATOM 842 O O . SER A 1 106 ? 8.768 -3.873 0.184 1.00 92.00 106 SER A O 1
ATOM 844 N N . HIS A 1 107 ? 7.470 -2.492 -1.009 1.00 95.31 107 HIS A N 1
ATOM 845 C CA . HIS A 1 107 ? 6.731 -1.930 0.126 1.00 95.31 107 HIS A CA 1
ATOM 846 C C . HIS A 1 107 ? 5.226 -2.035 -0.114 1.00 95.31 107 HIS A C 1
ATOM 848 O O . HIS A 1 107 ? 4.799 -2.310 -1.234 1.00 95.31 107 HIS A O 1
ATOM 854 N N . LEU A 1 108 ? 4.400 -1.839 0.914 1.00 94.50 108 LEU A N 1
ATOM 855 C CA . LEU A 1 108 ? 2.995 -1.503 0.683 1.00 94.50 108 LEU A CA 1
ATOM 856 C C . LEU A 1 108 ? 2.899 -0.282 -0.238 1.00 94.50 108 LEU A C 1
ATOM 858 O O . LEU A 1 108 ? 3.685 0.652 -0.103 1.00 94.50 108 LEU A O 1
ATOM 862 N N . VAL A 1 109 ? 1.925 -0.309 -1.148 1.00 94.50 109 VAL A N 1
ATOM 863 C CA . VAL A 1 109 ? 1.738 0.742 -2.153 1.00 94.50 109 VAL A CA 1
ATOM 864 C C . VAL A 1 109 ? 1.664 2.137 -1.531 1.00 94.50 109 VAL A C 1
ATOM 866 O O . VAL A 1 109 ? 0.957 2.343 -0.534 1.00 94.50 109 VAL A O 1
ATOM 869 N N . SER A 1 110 ? 2.349 3.093 -2.154 1.00 94.00 110 SER A N 1
ATOM 870 C CA . SER A 1 110 ? 2.201 4.515 -1.879 1.00 94.00 110 SER A CA 1
ATOM 871 C C . SER A 1 110 ? 1.497 5.181 -3.059 1.00 94.00 110 SER A C 1
ATOM 873 O O . SER A 1 110 ? 1.829 4.971 -4.213 1.00 94.00 110 SER A O 1
ATOM 875 N N . LEU A 1 111 ? 0.426 5.924 -2.785 1.00 93.62 111 LEU A N 1
ATOM 876 C CA . LEU A 1 111 ? -0.463 6.445 -3.826 1.00 93.62 111 LEU A CA 1
ATOM 877 C C . LEU A 1 111 ? -0.264 7.948 -3.978 1.00 93.62 111 LEU A C 1
ATOM 879 O O . LEU A 1 111 ? -0.589 8.716 -3.070 1.00 93.62 111 LEU A O 1
ATOM 883 N N . HIS A 1 112 ? 0.220 8.363 -5.142 1.00 93.69 112 HIS A N 1
ATOM 884 C CA . HIS A 1 112 ? 0.688 9.725 -5.409 1.00 93.69 112 HIS A CA 1
ATOM 885 C C . HIS A 1 112 ? -0.184 10.493 -6.398 1.00 93.69 112 HIS A C 1
ATOM 887 O O . HIS A 1 112 ? -0.011 11.699 -6.571 1.00 93.69 112 HIS A O 1
ATOM 893 N N . ASN A 1 113 ? -1.123 9.826 -7.074 1.00 92.88 113 ASN A N 1
ATOM 894 C CA . ASN A 1 113 ? -2.049 10.478 -7.997 1.00 92.88 113 ASN A CA 1
ATOM 895 C C . ASN A 1 113 ? -3.313 9.643 -8.279 1.00 92.88 113 ASN A C 1
ATOM 897 O O . ASN A 1 113 ? -3.424 8.467 -7.934 1.00 92.88 113 ASN A O 1
ATOM 901 N N . PHE A 1 114 ? -4.287 10.271 -8.945 1.00 91.94 114 PHE A N 1
ATOM 902 C CA . PHE A 1 114 ? -5.558 9.633 -9.294 1.00 91.94 114 PHE A CA 1
ATOM 903 C C . PHE A 1 114 ? -5.430 8.493 -10.309 1.00 91.94 114 PHE A C 1
ATOM 905 O O . PHE A 1 114 ? -6.233 7.562 -10.268 1.00 91.94 114 PHE A O 1
ATOM 912 N N . ASP A 1 115 ? -4.482 8.566 -11.242 1.00 93.19 115 ASP A N 1
ATOM 913 C CA . ASP A 1 115 ? -4.342 7.539 -12.278 1.00 93.19 115 ASP A CA 1
ATOM 914 C C . ASP A 1 115 ? -3.747 6.256 -11.697 1.00 93.19 115 ASP A C 1
ATOM 916 O O . ASP A 1 115 ? -4.201 5.162 -12.027 1.00 93.19 115 ASP A O 1
ATOM 920 N N . GLU A 1 116 ? -2.843 6.394 -10.734 1.00 92.75 116 GLU A N 1
ATOM 921 C CA . GLU A 1 116 ? -2.335 5.302 -9.920 1.00 92.75 116 GLU A CA 1
ATOM 922 C C . GLU A 1 116 ? -3.445 4.645 -9.091 1.00 92.75 116 GLU A C 1
ATOM 924 O O . GLU A 1 116 ? -3.601 3.428 -9.160 1.00 92.75 116 GLU A O 1
ATOM 929 N N . ILE A 1 117 ? -4.290 5.425 -8.398 1.00 91.44 117 ILE A N 1
ATOM 930 C CA . ILE A 1 117 ? -5.458 4.888 -7.669 1.00 91.44 117 ILE A CA 1
ATOM 931 C C . ILE A 1 117 ? -6.357 4.069 -8.596 1.00 91.44 117 ILE A C 1
ATOM 933 O O . ILE A 1 117 ? -6.767 2.961 -8.237 1.00 91.44 117 ILE A O 1
ATOM 937 N N . LYS A 1 118 ? -6.689 4.605 -9.777 1.00 91.19 118 LYS A N 1
ATOM 938 C CA . LYS A 1 118 ? -7.527 3.899 -10.757 1.00 91.19 118 LYS A CA 1
ATOM 939 C C . LYS A 1 118 ? -6.861 2.608 -11.216 1.00 91.19 118 LYS A C 1
ATOM 941 O O . LYS A 1 118 ? -7.538 1.587 -11.303 1.00 91.19 118 LYS A O 1
ATOM 946 N N . PHE A 1 119 ? -5.557 2.650 -11.479 1.00 91.25 119 PHE A N 1
ATOM 947 C CA . PHE A 1 119 ? -4.787 1.486 -11.891 1.00 91.25 119 PHE A CA 1
ATOM 948 C C . PHE A 1 119 ? -4.838 0.382 -10.828 1.00 91.25 119 PHE A C 1
ATOM 950 O O . PHE A 1 119 ? -5.321 -0.713 -11.126 1.00 91.25 119 PHE A O 1
ATOM 957 N N . VAL A 1 120 ? -4.454 0.668 -9.577 1.00 89.44 120 VAL A N 1
ATOM 958 C CA . VAL A 1 120 ? -4.457 -0.352 -8.513 1.00 89.44 120 VAL A CA 1
ATOM 959 C C . VAL A 1 120 ? -5.861 -0.828 -8.147 1.00 89.44 120 VAL A C 1
ATOM 961 O O . VAL A 1 120 ? -6.043 -2.004 -7.849 1.00 89.44 120 VAL A O 1
ATOM 964 N N . SER A 1 121 ? -6.873 0.042 -8.220 1.00 85.69 121 SER A N 1
ATOM 965 C CA . SER A 1 121 ? -8.263 -0.340 -7.931 1.00 85.69 121 SER A CA 1
ATOM 966 C C . SER A 1 121 ? -8.866 -1.214 -9.031 1.00 85.69 121 SER A C 1
ATOM 968 O O . SER A 1 121 ? -9.753 -2.005 -8.746 1.00 85.69 121 SER A O 1
ATOM 970 N N . SER A 1 122 ? -8.389 -1.101 -10.276 1.00 81.75 122 SER A N 1
ATOM 971 C CA . SER A 1 122 ? -8.820 -1.968 -11.384 1.00 81.75 122 SER A CA 1
ATOM 972 C C . SER A 1 122 ? -8.217 -3.378 -11.338 1.00 81.75 122 SER A C 1
ATOM 974 O O . SER A 1 122 ? -8.703 -4.275 -12.024 1.00 81.75 122 SER A O 1
ATOM 976 N N . ALA A 1 123 ? -7.160 -3.566 -10.542 1.00 70.12 123 ALA A N 1
ATOM 977 C CA . ALA A 1 123 ? -6.462 -4.837 -10.358 1.00 70.12 123 ALA A CA 1
ATOM 978 C C . ALA A 1 123 ? -7.065 -5.721 -9.246 1.00 70.12 123 ALA A C 1
ATOM 980 O O . ALA A 1 123 ? -6.614 -6.854 -9.060 1.00 70.12 123 ALA A O 1
ATOM 981 N N . LEU A 1 124 ? -8.041 -5.193 -8.495 1.00 67.38 124 LEU A N 1
ATOM 982 C CA . LEU A 1 124 ? -8.666 -5.779 -7.303 1.00 67.38 124 LEU A CA 1
ATOM 983 C C . LEU A 1 124 ? -10.114 -6.200 -7.578 1.00 67.38 124 LEU A C 1
ATOM 985 O O . LEU A 1 124 ? -10.483 -7.305 -7.118 1.00 67.38 124 LEU A O 1
#

Foldseek 3Di:
DDFPDDAFPVRDDPPDAFADPPDDDRDDQWDWDADLVPLHIYTDHQQAWDKFKWKDQDPPPDPDDPPDDPQWDADPVRNMTMHICDDPPTDRGNVVVQVVSVVVVTGTDDDDDDVSSNVVSVVD

Sequence (124 aa):
MTPGNWSWTDNTTFDFKDWSTSEPKNLSMSCAAVTIQTGYWASSDCFKTKPYVCEISATPSYPVYANCSAGWMYFEPTHSCYVVSGYGQLFNNWTEAEKYCLSQNSHLVSLHNFDEIKFVSSAL

pLDDT: mean 83.56, s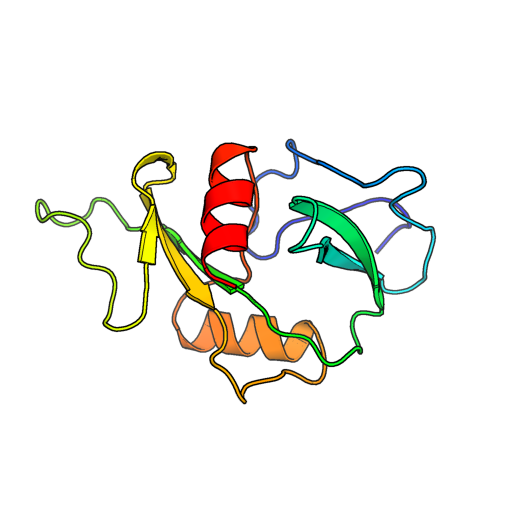td 13.55, range [37.56, 95.31]